Protein AF-A0A814UE74-F1 (afdb_monomer_lite)

pLDDT: mean 79.16, std 19.92, range [30.03, 97.44]

InterPro domains:
  IPR007921 CHAP domain [PF05257] (8-92)
  IPR038765 Papain-like cysteine peptidase superfamily [SSF54001] (5-92)
  IPR051705 Glutathionylspermidine Synthetase/Amidase [PTHR30094] (5-92)

Organism: Adineta ricciae (NCBI:txid249248)

Secondary structure (DSSP, 8-state):
---HHHHH-STT-HHHHHHHHHHHHHSEE----SSHHHHHHH--EEEETTT--EEE-----TT-SS---TT-EEEEPP-SS--S-EEEE-----------------

Sequence (106 aa):
MYQPSQMTGTKWQCIEYARRWLFIRKGCIFKDASMAAQMWDQLSYVERVIDGKLFPLKRYSNGSPKPPKKGSLLICKQTSDFPVSHVTVIVDTVITFISHLGSNKI

Foldseek 3Di:
DDDLCVQQDPPPAQSSVLQSCCCVPPQWGFDDDPALQCCLVPTQWIARPPPRDTDGDDDADPVRPDDDDQQDKDWAHADPVRNGIHIDGRNDDDPDPPPPPDDDDD

Structure (mmCIF, N/CA/C/O backbone):
data_AF-A0A814UE74-F1
#
_entry.id   AF-A0A814UE74-F1
#
loop_
_atom_site.group_PDB
_atom_site.id
_atom_site.type_symbol
_atom_site.label_atom_id
_atom_site.label_alt_id
_atom_site.label_comp_id
_atom_site.label_asym_id
_atom_site.label_entity_id
_atom_site.label_seq_id
_atom_site.pdbx_PDB_ins_code
_atom_site.Cartn_x
_atom_site.Cartn_y
_atom_site.Cartn_z
_atom_site.occupancy
_atom_site.B_iso_or_equiv
_atom_site.auth_seq_id
_atom_site.auth_comp_id
_atom_site.auth_asym_id
_atom_site.auth_atom_id
_atom_site.pdbx_PDB_model_num
ATOM 1 N N . MET A 1 1 ? -18.767 14.188 9.827 1.00 38.59 1 MET A N 1
ATOM 2 C CA . MET A 1 1 ? -18.897 13.449 8.551 1.00 38.59 1 MET A CA 1
ATOM 3 C C . MET A 1 1 ? -17.775 13.931 7.634 1.00 38.59 1 MET A C 1
ATOM 5 O O . MET A 1 1 ? -17.800 15.089 7.248 1.00 38.59 1 MET A O 1
ATOM 9 N N . TYR A 1 2 ? -16.733 13.125 7.405 1.00 46.31 2 TYR A N 1
ATOM 10 C CA . TYR A 1 2 ? -15.563 13.519 6.600 1.00 46.31 2 TYR A CA 1
ATOM 11 C C . TYR A 1 2 ? -15.882 13.376 5.108 1.00 46.31 2 TYR A C 1
ATOM 13 O O . TYR A 1 2 ? -16.385 12.332 4.692 1.00 46.31 2 TYR A O 1
ATOM 21 N N . GLN A 1 3 ? -15.603 14.398 4.296 1.00 47.62 3 GLN A N 1
ATOM 22 C CA . GLN A 1 3 ? -15.786 14.277 2.851 1.00 47.62 3 GLN A CA 1
ATOM 23 C C . GLN A 1 3 ? -14.665 13.423 2.234 1.00 47.62 3 GLN A C 1
ATOM 25 O O . GLN A 1 3 ? -13.502 13.605 2.608 1.00 47.62 3 GLN A O 1
ATOM 30 N N . PRO A 1 4 ? -14.958 12.543 1.252 1.00 48.78 4 PRO A N 1
ATOM 31 C CA . PRO A 1 4 ? -13.955 11.671 0.636 1.00 48.78 4 PRO A CA 1
ATOM 32 C C . PRO A 1 4 ? -12.724 12.430 0.129 1.00 48.78 4 PRO A C 1
ATOM 34 O O . PRO A 1 4 ? -11.605 11.970 0.310 1.00 48.78 4 PRO A O 1
ATOM 37 N N . SER A 1 5 ? -12.911 13.634 -0.419 1.00 52.19 5 SER A N 1
ATOM 38 C CA . SER A 1 5 ? -11.816 14.473 -0.915 1.00 52.19 5 SER A CA 1
ATOM 39 C C . SER A 1 5 ? -10.874 15.009 0.158 1.00 52.19 5 SER A C 1
ATOM 41 O O . SER A 1 5 ? -9.745 15.354 -0.165 1.00 52.19 5 SER A O 1
ATOM 43 N N . GLN A 1 6 ? -11.325 15.122 1.408 1.00 49.62 6 GLN A N 1
ATOM 44 C CA . GLN A 1 6 ? -10.462 15.537 2.518 1.00 49.62 6 GLN A CA 1
ATOM 45 C C . GLN A 1 6 ? -9.640 14.359 3.055 1.00 49.62 6 GLN A C 1
ATOM 47 O O . GLN A 1 6 ? -8.553 14.565 3.575 1.00 49.62 6 GLN A O 1
ATOM 52 N N . MET A 1 7 ? -10.137 13.126 2.900 1.00 57.50 7 MET A N 1
ATOM 53 C CA . MET A 1 7 ? -9.447 11.912 3.346 1.00 57.50 7 MET A CA 1
ATOM 54 C C . MET A 1 7 ? -8.469 11.369 2.307 1.00 57.50 7 MET A C 1
ATOM 56 O O . MET A 1 7 ? -7.470 10.754 2.670 1.00 57.50 7 MET A O 1
ATOM 60 N N . THR A 1 8 ? -8.756 11.536 1.013 1.00 64.12 8 THR A N 1
ATOM 61 C CA . THR A 1 8 ? -7.971 10.879 -0.035 1.00 64.12 8 THR A CA 1
ATOM 62 C C . THR A 1 8 ? -6.683 11.619 -0.363 1.00 64.12 8 THR A C 1
ATOM 64 O O . THR A 1 8 ? -5.697 10.957 -0.659 1.00 64.12 8 THR A O 1
ATOM 67 N N . GLY A 1 9 ? -6.617 12.938 -0.184 1.00 64.75 9 GLY A N 1
ATOM 68 C CA . GLY A 1 9 ? -5.422 13.759 -0.410 1.00 64.75 9 GLY A CA 1
ATOM 69 C C . GLY A 1 9 ? -5.650 14.833 -1.476 1.00 64.75 9 GLY A C 1
ATOM 70 O O . GLY A 1 9 ? -6.782 15.093 -1.882 1.00 64.75 9 GLY A O 1
ATOM 71 N N . THR A 1 10 ? -4.575 15.471 -1.943 1.00 71.56 10 THR A N 1
ATOM 72 C CA . THR A 1 10 ? -4.665 16.530 -2.960 1.00 71.56 10 THR A CA 1
ATOM 73 C C . THR A 1 10 ? -5.204 15.976 -4.280 1.00 71.56 10 THR A C 1
ATOM 75 O O . THR A 1 10 ? -4.547 15.168 -4.943 1.00 71.56 10 THR A O 1
ATOM 78 N N . LYS A 1 11 ? -6.386 16.442 -4.700 1.00 65.62 11 LYS A N 1
ATOM 79 C CA . LYS A 1 11 ? -6.919 16.170 -6.046 1.00 65.62 11 LYS A CA 1
ATOM 80 C C . LYS A 1 11 ? -5.907 16.671 -7.090 1.00 65.62 11 LYS A C 1
ATOM 82 O O . LYS A 1 11 ? -5.496 17.821 -7.011 1.00 65.62 11 LYS A O 1
ATOM 87 N N . TRP A 1 12 ? -5.437 15.909 -8.076 1.00 73.00 12 TRP A N 1
ATOM 88 C CA . TRP A 1 12 ? -5.720 14.534 -8.518 1.00 73.00 12 TRP A CA 1
ATOM 89 C C . TRP A 1 12 ? -4.426 13.701 -8.531 1.00 73.00 12 TRP A C 1
ATOM 91 O O . TRP A 1 12 ? -4.061 13.087 -9.531 1.00 73.00 12 TRP A O 1
ATOM 101 N N . GLN A 1 13 ? -3.675 13.759 -7.431 1.00 85.06 13 GLN A N 1
ATOM 102 C CA . GLN A 1 13 ? -2.347 13.157 -7.334 1.00 85.06 13 GLN A CA 1
ATOM 103 C C . GLN A 1 13 ? -2.400 11.628 -7.230 1.00 85.06 13 GLN A C 1
ATOM 105 O O . GLN A 1 13 ? -3.387 11.034 -6.800 1.00 85.06 13 GLN A O 1
ATOM 110 N N . CYS A 1 14 ? -1.291 10.975 -7.575 1.00 87.75 14 CYS A N 1
ATOM 111 C CA . CYS A 1 14 ? -1.183 9.513 -7.553 1.00 87.75 14 CYS A CA 1
ATOM 112 C C . CYS A 1 14 ? -1.505 8.889 -6.181 1.00 87.75 14 CYS A C 1
ATOM 114 O O . CYS A 1 14 ? -2.183 7.863 -6.102 1.00 87.75 14 CYS A O 1
ATOM 116 N N . ILE A 1 15 ? -1.104 9.558 -5.096 1.00 89.19 15 ILE A N 1
ATOM 117 C CA . ILE A 1 15 ? -1.404 9.153 -3.717 1.00 89.19 15 ILE A CA 1
ATOM 118 C C . ILE A 1 15 ? -2.913 9.237 -3.434 1.00 89.19 15 ILE A C 1
ATOM 120 O O . ILE A 1 15 ? -3.469 8.321 -2.826 1.00 89.19 15 ILE A O 1
ATOM 124 N N . GLU A 1 16 ? -3.587 10.282 -3.938 1.00 90.12 16 GLU A N 1
ATOM 125 C CA . GLU A 1 16 ? -5.042 10.453 -3.815 1.00 90.12 16 GLU A CA 1
ATOM 126 C C . GLU A 1 16 ? -5.788 9.295 -4.456 1.00 90.12 16 GLU A C 1
ATOM 128 O O . GLU A 1 16 ? -6.629 8.660 -3.813 1.00 90.12 16 GLU A O 1
ATOM 133 N N . TYR A 1 17 ? -5.426 8.973 -5.696 1.00 90.25 17 TYR A N 1
ATOM 134 C CA . TYR A 1 17 ? -6.051 7.883 -6.426 1.00 90.25 17 TYR A CA 1
ATOM 135 C C . TYR A 1 17 ? -5.861 6.541 -5.709 1.00 90.25 17 TYR A C 1
ATOM 137 O O . TYR A 1 17 ? -6.830 5.802 -5.521 1.00 90.25 17 TYR A O 1
ATOM 145 N N . ALA A 1 18 ? -4.639 6.230 -5.262 1.00 92.12 18 ALA A N 1
ATOM 146 C CA . ALA A 1 18 ? -4.347 4.984 -4.557 1.00 92.12 18 ALA A CA 1
ATOM 147 C C . ALA A 1 18 ? -5.151 4.856 -3.251 1.00 92.12 18 ALA A C 1
ATOM 149 O O . ALA A 1 18 ? -5.730 3.799 -2.976 1.00 92.12 18 ALA A O 1
ATOM 150 N N . ARG A 1 19 ? -5.241 5.939 -2.467 1.00 93.38 19 ARG A N 1
ATOM 151 C CA . ARG A 1 19 ? -6.004 5.956 -1.213 1.00 93.38 19 ARG A CA 1
ATOM 152 C C . ARG A 1 19 ? -7.502 5.805 -1.465 1.00 93.38 19 ARG A C 1
ATOM 154 O O . ARG A 1 19 ? -8.157 4.994 -0.812 1.00 93.38 19 ARG A O 1
ATOM 161 N N . ARG A 1 20 ? -8.040 6.519 -2.457 1.00 92.94 20 ARG A N 1
ATOM 162 C CA . ARG A 1 20 ? -9.450 6.416 -2.857 1.00 92.94 20 ARG A CA 1
ATOM 163 C C . ARG A 1 20 ? -9.804 5.029 -3.374 1.00 92.94 20 ARG A C 1
ATOM 165 O O . ARG A 1 20 ? -10.864 4.504 -3.041 1.00 92.94 20 ARG A O 1
ATOM 172 N N . TRP A 1 21 ? -8.924 4.417 -4.161 1.00 93.88 21 TRP A N 1
ATOM 173 C CA . TRP A 1 21 ? -9.132 3.063 -4.655 1.00 93.88 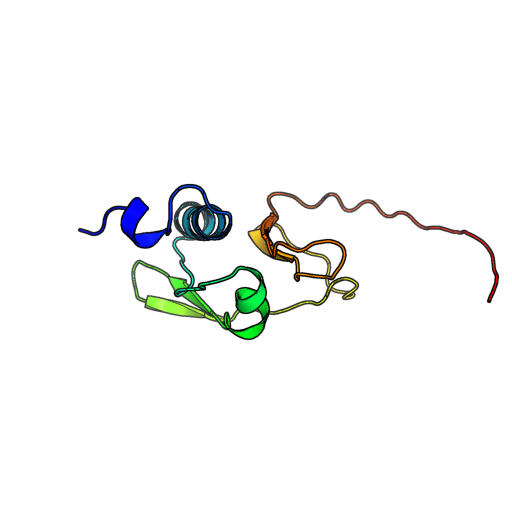21 TRP A CA 1
ATOM 174 C C . TRP A 1 21 ? -9.226 2.057 -3.502 1.00 93.88 21 TRP A C 1
ATOM 176 O O . TRP A 1 21 ? -10.150 1.244 -3.486 1.00 93.88 21 TRP A O 1
ATOM 186 N N . LEU A 1 22 ? -8.327 2.133 -2.511 1.00 93.62 22 LEU A N 1
ATOM 187 C CA . LEU A 1 22 ? -8.379 1.263 -1.329 1.00 93.62 22 LEU A CA 1
ATOM 188 C C . LEU A 1 22 ? -9.653 1.483 -0.514 1.00 93.62 22 LEU A C 1
ATOM 190 O O . LEU A 1 22 ? -10.274 0.506 -0.089 1.00 93.62 22 LEU A O 1
ATOM 194 N N . PHE A 1 23 ? -10.083 2.735 -0.362 1.00 94.25 23 PHE A N 1
ATOM 195 C CA . PHE A 1 23 ? -11.316 3.051 0.346 1.00 94.25 23 PHE A CA 1
ATOM 196 C C . PHE A 1 23 ? -12.520 2.402 -0.344 1.00 94.25 23 PHE A C 1
ATOM 198 O O . PHE A 1 23 ? -13.231 1.608 0.267 1.00 94.25 23 PHE A O 1
ATOM 205 N N . ILE A 1 24 ? -12.690 2.654 -1.644 1.00 94.12 24 ILE A N 1
ATOM 206 C CA . ILE A 1 24 ? -13.843 2.169 -2.413 1.00 94.12 24 ILE A CA 1
ATOM 207 C C . ILE A 1 24 ? -13.830 0.640 -2.550 1.00 94.12 24 ILE A C 1
ATOM 209 O O . ILE A 1 24 ? -14.876 0.003 -2.479 1.00 94.12 24 ILE A O 1
ATOM 213 N N . ARG A 1 25 ? -12.663 0.023 -2.781 1.00 94.81 25 ARG A N 1
ATOM 214 C CA . ARG A 1 25 ? -12.577 -1.406 -3.141 1.00 94.81 25 ARG A CA 1
ATOM 215 C C . ARG A 1 25 ? -12.315 -2.333 -1.965 1.00 94.81 25 ARG A C 1
ATOM 217 O O . ARG A 1 25 ? -12.536 -3.536 -2.104 1.00 94.81 25 ARG A O 1
ATOM 224 N N . LYS A 1 26 ? -11.783 -1.816 -0.858 1.00 94.06 26 LYS A N 1
ATOM 225 C CA . LYS A 1 26 ? -11.356 -2.614 0.300 1.00 94.06 26 LYS A CA 1
ATOM 226 C C . LYS A 1 26 ? -11.860 -2.067 1.636 1.00 94.06 26 LYS A C 1
ATOM 228 O O . LYS A 1 26 ? -11.691 -2.752 2.637 1.00 94.06 26 LYS A O 1
ATOM 233 N N . GLY A 1 27 ? -12.472 -0.881 1.667 1.00 95.25 27 GLY A N 1
ATOM 234 C CA . GLY A 1 27 ? -12.882 -0.232 2.914 1.00 95.25 27 GLY A CA 1
ATOM 235 C C . GLY A 1 27 ? -11.700 0.190 3.790 1.00 95.25 27 GLY A C 1
ATOM 236 O O . GLY A 1 27 ? -11.877 0.373 4.993 1.00 95.25 27 GLY A O 1
ATOM 237 N N . CYS A 1 28 ? -10.500 0.311 3.209 1.00 95.62 28 CYS A N 1
ATOM 238 C CA . CYS A 1 28 ? -9.269 0.619 3.935 1.00 95.62 28 CYS A CA 1
ATOM 239 C C . CYS A 1 28 ? -8.601 1.893 3.418 1.00 95.62 28 CYS A C 1
ATOM 241 O O . CYS A 1 28 ? -8.757 2.259 2.257 1.00 95.62 28 CYS A O 1
ATOM 243 N N . ILE A 1 29 ? -7.791 2.523 4.262 1.00 94.50 29 ILE A N 1
ATOM 244 C CA . ILE A 1 29 ? -6.932 3.662 3.926 1.00 94.50 29 ILE A CA 1
ATOM 245 C C . ILE A 1 29 ? -5.517 3.430 4.466 1.00 94.50 29 ILE A C 1
ATOM 247 O O . ILE A 1 29 ? -5.314 2.646 5.388 1.00 94.50 29 ILE A O 1
ATOM 251 N N . PHE A 1 30 ? -4.523 4.104 3.897 1.00 92.88 30 PHE A N 1
ATOM 252 C CA . PHE A 1 30 ? -3.199 4.240 4.510 1.00 92.88 30 PHE A CA 1
ATOM 253 C C . PHE A 1 30 ? -3.019 5.673 5.024 1.00 92.88 30 PHE A C 1
ATOM 255 O O . PHE A 1 30 ? -3.583 6.609 4.446 1.00 92.88 30 PHE A O 1
ATOM 262 N N . LYS A 1 31 ? -2.234 5.825 6.100 1.00 85.00 31 LYS A N 1
ATOM 263 C CA . LYS A 1 31 ? -1.905 7.122 6.716 1.00 85.00 31 LYS A CA 1
ATOM 264 C C . LYS A 1 31 ? -1.125 8.036 5.771 1.00 85.00 31 LYS A C 1
ATOM 266 O O . LYS A 1 31 ? -0.741 7.632 4.677 1.00 85.00 31 LYS A O 1
ATOM 271 N N . ASP A 1 32 ? -0.940 9.290 6.165 1.00 73.94 32 ASP A N 1
ATOM 272 C CA . ASP A 1 32 ? -0.335 10.285 5.290 1.00 73.94 32 ASP A CA 1
ATOM 273 C C . ASP A 1 32 ? 1.063 9.922 4.809 1.00 73.94 32 ASP A C 1
ATOM 275 O O . ASP A 1 32 ? 1.944 9.552 5.578 1.00 73.94 32 ASP A O 1
ATOM 279 N N . ALA A 1 33 ? 1.216 10.025 3.491 1.00 77.19 33 ALA A N 1
ATOM 280 C CA . ALA A 1 33 ? 2.471 9.914 2.784 1.00 77.19 33 ALA A CA 1
ATOM 281 C C . ALA A 1 33 ? 2.624 11.198 1.971 1.00 77.19 33 ALA A C 1
ATOM 283 O O . ALA A 1 33 ? 1.793 11.489 1.108 1.00 77.19 33 ALA A O 1
ATOM 284 N N . SER A 1 34 ? 3.668 11.971 2.265 1.00 73.31 34 SER A N 1
ATOM 285 C CA . SER A 1 34 ? 3.937 13.240 1.580 1.00 73.31 34 SER A CA 1
ATOM 286 C C . SER A 1 34 ? 4.472 13.020 0.164 1.00 73.31 34 SER A C 1
ATOM 288 O O . SER A 1 34 ? 4.217 13.820 -0.731 1.00 73.31 34 SER A O 1
ATOM 290 N N . MET A 1 35 ? 5.193 11.915 -0.058 1.00 76.62 35 MET A N 1
ATOM 291 C CA . MET A 1 35 ? 5.740 11.524 -1.358 1.00 76.62 35 MET A CA 1
ATOM 292 C C . MET A 1 35 ? 5.531 10.034 -1.613 1.00 76.62 35 MET A C 1
ATOM 294 O O . MET A 1 35 ? 5.671 9.213 -0.706 1.00 76.62 35 MET A O 1
ATOM 298 N N . ALA A 1 36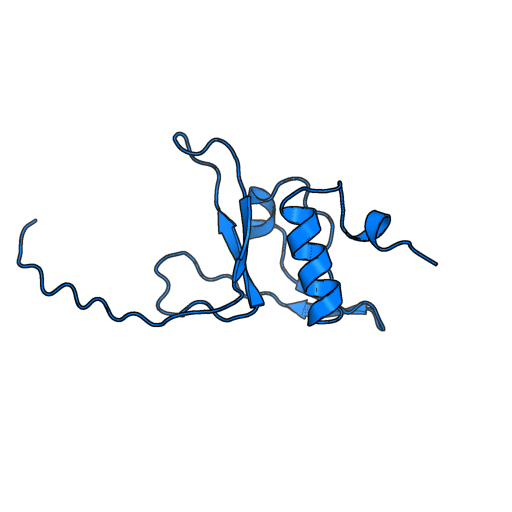 ? 5.273 9.662 -2.870 1.00 80.50 36 ALA A N 1
ATOM 299 C CA . ALA A 1 36 ? 5.059 8.263 -3.234 1.00 80.50 36 ALA A CA 1
ATOM 300 C C . ALA A 1 36 ? 6.296 7.395 -2.944 1.00 80.5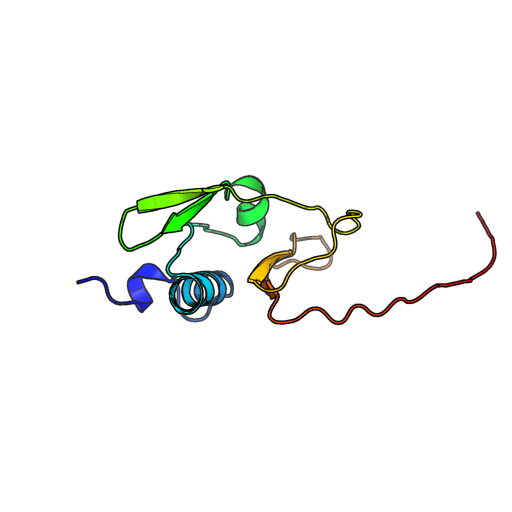0 36 ALA A C 1
ATOM 302 O O . ALA A 1 36 ? 6.150 6.263 -2.494 1.00 80.50 36 ALA A O 1
ATOM 303 N N . ALA A 1 37 ? 7.510 7.936 -3.102 1.00 80.69 37 ALA A N 1
ATOM 304 C CA . ALA A 1 37 ? 8.751 7.225 -2.777 1.00 80.69 37 ALA A CA 1
ATOM 305 C C . ALA A 1 37 ? 8.806 6.785 -1.303 1.00 80.69 37 ALA A C 1
ATOM 307 O O . ALA A 1 37 ? 9.236 5.676 -1.002 1.00 80.69 37 ALA A O 1
ATOM 308 N N . GLN A 1 38 ? 8.323 7.637 -0.393 1.00 85.12 38 GLN A N 1
ATOM 309 C CA . GLN A 1 38 ? 8.336 7.374 1.046 1.00 85.12 38 GLN A CA 1
ATOM 310 C C . GLN A 1 38 ? 7.345 6.284 1.457 1.00 85.12 38 GLN A C 1
ATOM 312 O O . GLN A 1 38 ? 7.530 5.650 2.494 1.00 85.12 38 GLN A O 1
ATOM 317 N N . MET A 1 39 ? 6.317 6.024 0.639 1.00 89.75 39 MET A N 1
ATOM 318 C CA . MET A 1 39 ? 5.330 4.982 0.923 1.00 89.75 39 MET A CA 1
ATOM 319 C C . MET A 1 39 ? 5.984 3.609 1.082 1.00 89.75 39 MET A C 1
ATOM 321 O O . MET A 1 39 ? 5.497 2.804 1.872 1.00 89.75 39 MET A O 1
ATOM 325 N N . TRP A 1 40 ? 7.080 3.345 0.359 1.00 89.56 40 TRP A N 1
ATOM 326 C CA . TRP A 1 40 ? 7.769 2.060 0.425 1.00 89.56 40 TRP A CA 1
ATOM 327 C C . TRP A 1 40 ? 8.293 1.788 1.833 1.00 89.56 40 TRP A C 1
ATOM 329 O O . TRP A 1 40 ? 8.022 0.727 2.385 1.00 89.56 40 TRP A O 1
ATOM 339 N N . ASP A 1 41 ? 8.964 2.757 2.450 1.00 88.44 41 ASP A N 1
ATOM 340 C CA . ASP A 1 41 ? 9.562 2.581 3.774 1.00 88.44 41 ASP A CA 1
ATOM 341 C C . ASP A 1 41 ? 8.544 2.817 4.900 1.00 88.44 41 ASP A C 1
ATOM 343 O O . ASP A 1 41 ? 8.496 2.062 5.871 1.00 88.44 41 ASP A O 1
ATOM 347 N N . GLN A 1 42 ? 7.657 3.804 4.751 1.00 89.44 42 GLN A N 1
ATOM 348 C CA . GLN A 1 42 ? 6.776 4.258 5.832 1.00 89.44 42 GLN A CA 1
ATOM 349 C C . GLN A 1 42 ? 5.498 3.420 5.995 1.00 89.44 42 GLN A C 1
ATOM 351 O O . GLN A 1 42 ? 4.994 3.278 7.113 1.00 89.44 42 GLN A O 1
ATOM 356 N N . LEU A 1 43 ? 4.949 2.843 4.918 1.00 90.56 43 LEU A N 1
ATOM 357 C CA . LEU A 1 43 ? 3.671 2.130 5.003 1.00 90.56 43 LEU A CA 1
ATOM 358 C C . LEU A 1 43 ? 3.836 0.690 5.475 1.00 90.56 43 LEU A C 1
ATOM 360 O O . LEU A 1 43 ? 4.145 -0.215 4.703 1.00 90.56 43 LEU A O 1
ATOM 364 N N . SER A 1 44 ? 3.539 0.467 6.751 1.00 93.06 44 SER A N 1
ATOM 365 C CA . SER A 1 44 ? 3.572 -0.868 7.362 1.00 93.06 44 SER A CA 1
ATOM 366 C C . SER A 1 44 ? 2.193 -1.519 7.486 1.00 93.06 44 SER A C 1
ATOM 368 O O . SER A 1 44 ? 2.105 -2.733 7.660 1.00 93.06 44 SER A O 1
ATOM 370 N N . TYR A 1 45 ? 1.112 -0.746 7.371 1.00 95.00 45 TYR A N 1
ATOM 371 C CA . TYR A 1 45 ? -0.260 -1.238 7.460 1.00 95.00 45 TYR A CA 1
ATOM 372 C C . TYR A 1 45 ? -1.237 -0.357 6.674 1.00 95.00 45 TYR A C 1
ATOM 374 O O . TYR A 1 45 ? -0.958 0.807 6.387 1.00 95.00 45 TYR A O 1
ATOM 382 N N . VAL A 1 46 ? -2.403 -0.922 6.368 1.00 95.56 46 VAL A N 1
ATOM 383 C CA . VAL A 1 46 ? -3.619 -0.168 6.039 1.00 95.56 46 VAL A CA 1
ATOM 384 C C . VAL A 1 46 ? -4.626 -0.323 7.170 1.00 95.56 46 VAL A C 1
ATOM 386 O O . VAL A 1 46 ? -4.652 -1.345 7.850 1.00 95.56 46 VAL A O 1
ATOM 389 N N . GLU A 1 47 ? -5.457 0.682 7.366 1.00 96.19 47 GLU A N 1
ATOM 390 C CA . GLU A 1 47 ? -6.473 0.741 8.408 1.00 96.19 47 GLU A CA 1
ATOM 391 C C . GLU A 1 47 ? -7.857 0.638 7.774 1.00 96.19 47 GLU A C 1
ATOM 393 O O . GLU A 1 47 ? -8.158 1.343 6.808 1.00 96.19 47 GLU A O 1
ATOM 398 N N . ARG A 1 48 ? -8.705 -0.252 8.289 1.00 96.31 48 ARG A N 1
ATOM 399 C CA . ARG A 1 48 ? -10.101 -0.355 7.864 1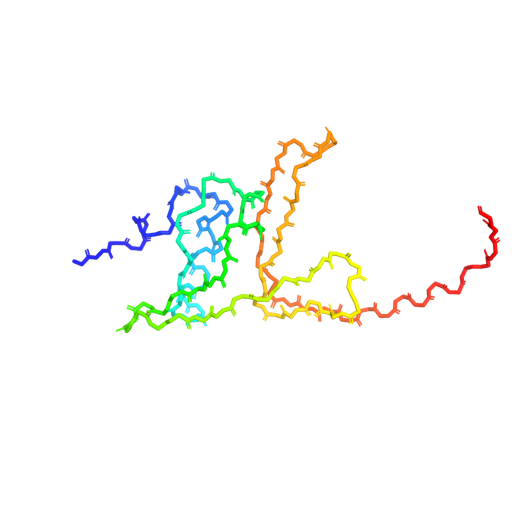.00 96.31 48 ARG A CA 1
ATOM 400 C C . ARG A 1 48 ? -10.928 0.748 8.510 1.00 96.31 48 ARG A C 1
ATOM 402 O O . ARG A 1 48 ? -10.936 0.895 9.724 1.00 96.31 48 ARG A O 1
ATOM 409 N N . VAL A 1 49 ? -11.681 1.478 7.693 1.00 95.00 49 VAL A N 1
ATOM 410 C CA . VAL A 1 49 ? -12.352 2.721 8.111 1.00 95.00 49 VAL A CA 1
ATOM 411 C C . VAL A 1 49 ? -13.475 2.490 9.124 1.00 95.00 49 VAL A C 1
ATOM 413 O O . VAL A 1 49 ? -13.728 3.350 9.958 1.00 95.00 49 VAL A O 1
ATOM 416 N N . ILE A 1 50 ? -14.155 1.343 9.064 1.00 94.62 50 ILE A N 1
ATOM 417 C CA . ILE A 1 50 ? -15.341 1.094 9.900 1.00 94.62 50 ILE A CA 1
ATOM 418 C C . ILE A 1 50 ? -15.019 0.806 11.371 1.00 94.62 50 ILE A C 1
ATOM 420 O O . ILE A 1 50 ? -15.884 0.994 12.218 1.00 94.62 50 ILE A O 1
ATOM 424 N N . ASP A 1 51 ? -13.817 0.315 11.674 1.00 96.19 51 ASP A N 1
ATOM 425 C CA . ASP A 1 51 ? -13.470 -0.176 13.013 1.00 96.19 51 ASP A CA 1
ATOM 426 C C . ASP A 1 51 ? -12.001 0.039 13.402 1.00 96.19 51 ASP A C 1
ATOM 428 O O . ASP A 1 51 ? -11.559 -0.458 14.435 1.00 96.19 51 ASP A O 1
ATOM 432 N N . GLY A 1 52 ? -11.219 0.731 12.571 1.00 95.12 52 GLY A N 1
ATOM 433 C CA . GLY A 1 52 ? -9.806 1.002 12.827 1.00 95.12 52 GLY A CA 1
ATOM 434 C C . GLY A 1 52 ? -8.904 -0.235 12.761 1.00 95.12 52 GLY A C 1
ATOM 435 O O . GLY A 1 52 ? -7.737 -0.169 13.149 1.00 95.12 52 GLY A O 1
ATOM 436 N N . LYS A 1 53 ? -9.399 -1.391 12.289 1.00 97.44 53 LYS A N 1
ATOM 437 C CA . LYS A 1 53 ? -8.589 -2.615 12.258 1.00 97.44 53 LYS A CA 1
ATOM 438 C C . LYS A 1 53 ? -7.397 -2.453 11.315 1.00 97.44 53 LYS A C 1
ATOM 440 O O . LYS A 1 53 ? -7.565 -2.139 10.135 1.00 97.44 53 LYS A O 1
ATOM 445 N N . LEU A 1 54 ? -6.199 -2.740 11.824 1.00 97.19 54 LEU A N 1
ATOM 446 C CA . LEU A 1 54 ? -4.951 -2.651 11.067 1.00 97.19 54 LEU A CA 1
ATOM 447 C C . LEU A 1 54 ? -4.647 -3.959 10.328 1.00 97.19 54 LEU A C 1
ATOM 449 O O . LEU A 1 54 ? -4.670 -5.047 10.905 1.00 97.19 54 LEU A O 1
ATOM 453 N N . PHE A 1 55 ? -4.316 -3.841 9.046 1.00 96.38 55 PHE A N 1
ATOM 454 C CA . PHE A 1 55 ? -3.891 -4.936 8.182 1.00 96.38 55 PHE A CA 1
ATOM 455 C C . PHE A 1 55 ? -2.438 -4.703 7.759 1.00 96.38 55 PHE A C 1
ATOM 457 O O . PHE A 1 55 ? -2.174 -3.732 7.044 1.00 96.38 55 PHE A O 1
ATOM 464 N N . PRO A 1 56 ? -1.489 -5.562 8.171 1.00 96.19 56 PRO A N 1
ATOM 465 C CA . PRO A 1 56 ? -0.081 -5.370 7.853 1.00 96.19 56 PRO A CA 1
ATOM 466 C C . PRO A 1 56 ? 0.174 -5.523 6.351 1.00 96.19 56 PRO A C 1
ATOM 468 O O . PRO A 1 56 ? -0.344 -6.433 5.696 1.00 96.19 56 PRO A O 1
ATOM 471 N N . LEU A 1 57 ? 1.012 -4.643 5.812 1.00 93.88 57 LEU A N 1
ATOM 472 C CA . LEU A 1 57 ? 1.456 -4.685 4.425 1.00 93.88 57 LEU A CA 1
ATOM 473 C C . LEU A 1 57 ? 2.719 -5.537 4.295 1.00 93.88 57 LEU A C 1
ATOM 475 O O . LEU A 1 57 ? 3.625 -5.487 5.125 1.00 93.88 57 LEU A O 1
ATOM 479 N N . LYS A 1 58 ? 2.789 -6.314 3.212 1.00 94.12 58 LYS A N 1
ATOM 480 C CA . LYS A 1 58 ? 3.997 -7.042 2.813 1.00 94.12 58 LYS A CA 1
ATOM 481 C C . LYS A 1 58 ? 4.639 -6.325 1.636 1.00 94.12 58 LYS A C 1
ATOM 483 O O . LYS A 1 58 ? 3.942 -5.952 0.695 1.00 94.12 58 LYS A O 1
ATOM 488 N N . ARG A 1 59 ? 5.959 -6.174 1.694 1.00 93.31 59 ARG A N 1
ATOM 489 C CA . ARG A 1 59 ? 6.765 -5.520 0.661 1.00 93.31 59 ARG A CA 1
ATOM 490 C C . ARG A 1 59 ? 7.497 -6.587 -0.143 1.00 93.31 59 ARG A C 1
ATOM 492 O O . ARG A 1 59 ? 8.080 -7.500 0.436 1.00 93.31 59 ARG A O 1
ATOM 499 N N . TYR A 1 60 ? 7.440 -6.474 -1.463 1.00 94.00 60 TYR A N 1
ATOM 500 C CA . TYR A 1 60 ? 8.115 -7.375 -2.394 1.00 94.00 60 TYR A CA 1
ATOM 501 C C . TYR A 1 60 ? 8.838 -6.529 -3.428 1.00 94.00 60 TYR A C 1
ATOM 503 O O . TYR A 1 60 ? 8.188 -5.825 -4.200 1.00 94.00 60 TYR A O 1
ATOM 511 N N . SER A 1 61 ? 10.170 -6.536 -3.385 1.00 92.00 61 SER A N 1
ATOM 512 C CA . SER A 1 61 ? 11.005 -5.783 -4.323 1.00 92.00 61 SER A CA 1
ATOM 513 C C . SER A 1 61 ? 10.710 -6.206 -5.762 1.00 92.00 61 SER A C 1
ATOM 515 O O . SER A 1 61 ? 10.330 -7.356 -6.005 1.00 92.00 61 SER A O 1
ATOM 517 N N . ASN A 1 62 ? 10.919 -5.305 -6.723 1.00 89.00 62 ASN A N 1
ATOM 518 C CA . ASN A 1 62 ? 10.866 -5.687 -8.131 1.00 89.00 62 ASN A CA 1
ATOM 519 C C . ASN A 1 62 ? 11.856 -6.840 -8.398 1.00 89.00 62 ASN A C 1
ATOM 521 O O . ASN A 1 62 ? 12.968 -6.822 -7.873 1.00 89.00 62 ASN A O 1
ATOM 525 N N . GLY A 1 63 ? 11.435 -7.857 -9.154 1.00 88.75 63 GLY A N 1
ATOM 526 C CA . GLY A 1 63 ? 12.201 -9.097 -9.350 1.00 88.75 63 GLY A CA 1
ATOM 527 C C . GLY A 1 63 ? 12.065 -10.144 -8.232 1.00 88.75 63 GLY A C 1
ATOM 528 O O . GLY A 1 63 ? 12.699 -11.193 -8.301 1.00 88.75 63 GLY A O 1
ATOM 529 N N . SER A 1 64 ? 11.238 -9.908 -7.205 1.00 91.38 64 SER A N 1
ATOM 530 C CA . SER A 1 64 ? 10.906 -10.940 -6.212 1.00 91.38 64 SER A CA 1
ATOM 531 C C . SER A 1 64 ? 10.262 -12.169 -6.880 1.00 91.38 64 SER A C 1
ATOM 533 O O . SER A 1 64 ? 9.436 -11.999 -7.777 1.00 91.38 64 SER A O 1
ATOM 535 N N . PRO A 1 65 ? 10.514 -13.406 -6.394 1.00 89.81 65 PRO A N 1
ATOM 536 C CA . PRO A 1 65 ? 9.808 -14.603 -6.873 1.00 89.81 65 PRO A CA 1
ATOM 537 C C . PRO A 1 65 ? 8.304 -14.575 -6.556 1.00 89.81 65 PRO A C 1
ATOM 539 O O . PRO A 1 65 ? 7.546 -15.433 -7.003 1.00 89.81 65 PRO A O 1
ATOM 542 N N . LYS A 1 66 ? 7.855 -13.609 -5.745 1.00 88.81 66 LYS A N 1
ATOM 543 C CA . LYS A 1 66 ? 6.448 -13.361 -5.460 1.00 88.81 66 LYS A CA 1
ATOM 544 C C . LYS A 1 66 ? 5.844 -12.536 -6.606 1.00 88.81 66 LYS A C 1
ATOM 546 O O . LYS A 1 66 ? 6.132 -11.341 -6.677 1.00 88.81 66 LYS A O 1
ATOM 551 N N . PRO A 1 67 ? 4.964 -13.103 -7.450 1.00 88.25 67 PRO A N 1
ATOM 552 C CA . PRO A 1 67 ? 4.303 -12.306 -8.470 1.00 88.25 67 PRO A CA 1
ATOM 553 C C . PRO A 1 67 ? 3.420 -11.228 -7.817 1.00 88.25 67 PRO A C 1
ATOM 555 O O . PRO A 1 67 ? 2.854 -11.463 -6.734 1.00 88.25 67 PRO A O 1
ATOM 558 N N . PRO A 1 68 ? 3.277 -10.054 -8.460 1.00 89.81 68 PRO A N 1
ATOM 559 C CA . PRO A 1 68 ? 2.339 -9.038 -8.011 1.00 89.81 68 PRO A CA 1
ATOM 560 C C . PRO A 1 68 ? 0.915 -9.597 -7.990 1.00 89.81 68 PRO A C 1
ATOM 562 O O . PRO A 1 68 ? 0.581 -10.535 -8.712 1.00 89.81 68 PRO A O 1
ATOM 565 N N . LYS A 1 69 ? 0.058 -9.017 -7.149 1.00 91.12 69 LYS A N 1
ATOM 566 C CA . LYS A 1 69 ? -1.348 -9.409 -7.055 1.00 91.12 69 LYS A CA 1
ATOM 567 C C . LYS A 1 69 ? -2.246 -8.241 -7.416 1.00 91.12 69 LYS A C 1
ATOM 569 O O . LYS A 1 69 ? -1.943 -7.088 -7.117 1.00 91.12 69 LYS A O 1
ATOM 574 N N . LYS A 1 70 ? -3.413 -8.555 -7.974 1.00 91.25 70 LYS A N 1
ATOM 575 C CA . LYS A 1 70 ? -4.500 -7.588 -8.114 1.00 91.25 70 LYS A CA 1
ATOM 576 C C . LYS A 1 70 ? -4.814 -6.930 -6.765 1.00 91.25 70 LYS A C 1
ATOM 578 O O . LYS A 1 70 ? -5.056 -7.603 -5.763 1.00 91.25 70 LYS A O 1
ATOM 583 N N . GLY A 1 71 ? -4.834 -5.605 -6.763 1.00 89.62 71 GLY A N 1
ATOM 584 C CA . GLY A 1 71 ? -5.030 -4.747 -5.601 1.00 89.62 71 GLY A CA 1
ATOM 585 C C . GLY A 1 71 ? -3.766 -4.427 -4.808 1.00 89.62 71 GLY A C 1
ATOM 586 O O . GLY A 1 71 ? -3.870 -3.742 -3.794 1.00 89.62 71 GLY A O 1
ATOM 587 N N . SER A 1 72 ? -2.591 -4.895 -5.238 1.00 92.44 72 SER A N 1
ATOM 588 C CA . SER A 1 72 ? -1.315 -4.435 -4.691 1.00 92.44 72 SER A CA 1
ATOM 589 C C . SER A 1 72 ? -1.026 -2.992 -5.112 1.00 92.44 72 SER A C 1
ATOM 591 O O . SER A 1 72 ? -1.394 -2.565 -6.208 1.00 92.44 72 SER A O 1
ATOM 593 N N . LEU A 1 73 ? -0.335 -2.260 -4.237 1.00 92.56 73 LEU A N 1
ATOM 594 C CA . LEU A 1 73 ? 0.257 -0.968 -4.566 1.00 92.56 73 LEU A CA 1
ATOM 595 C C . LEU A 1 73 ? 1.622 -1.198 -5.217 1.00 92.56 73 LEU A C 1
ATOM 597 O O . LEU A 1 73 ? 2.442 -1.940 -4.675 1.00 92.56 73 LEU A O 1
ATOM 601 N N . LEU A 1 74 ? 1.860 -0.557 -6.356 1.00 92.06 74 LEU A N 1
ATOM 602 C CA . LEU A 1 74 ? 3.159 -0.506 -7.016 1.00 92.06 74 LEU A CA 1
ATOM 603 C C . LEU A 1 74 ? 3.760 0.879 -6.782 1.00 92.06 74 LEU A C 1
ATOM 605 O O . LEU A 1 74 ? 3.132 1.887 -7.104 1.00 92.06 74 LEU A O 1
ATOM 609 N N . ILE A 1 75 ? 4.962 0.916 -6.211 1.00 91.25 75 ILE A N 1
ATOM 610 C CA . ILE A 1 75 ? 5.658 2.151 -5.847 1.00 91.25 75 ILE A CA 1
ATOM 611 C C . ILE A 1 75 ? 6.892 2.286 -6.735 1.00 91.25 75 ILE A C 1
ATOM 613 O O . ILE A 1 75 ? 7.787 1.443 -6.699 1.00 91.25 75 ILE A O 1
ATOM 617 N N . CYS A 1 76 ? 6.937 3.356 -7.522 1.00 86.38 76 CYS A N 1
ATOM 618 C CA . CYS A 1 76 ? 8.076 3.711 -8.355 1.00 86.38 76 CYS A CA 1
ATOM 619 C C . CYS A 1 76 ? 8.994 4.646 -7.568 1.00 86.38 76 CYS A C 1
ATOM 621 O O . CYS A 1 76 ? 8.593 5.751 -7.182 1.00 86.38 76 CYS A O 1
ATOM 623 N N . LYS A 1 77 ? 10.228 4.195 -7.333 1.00 83.38 77 LYS A N 1
ATOM 624 C CA . LYS A 1 77 ? 11.267 5.011 -6.706 1.00 83.38 77 LYS A CA 1
ATOM 625 C C . LYS A 1 77 ? 11.715 6.102 -7.678 1.00 83.38 77 LYS A C 1
ATOM 627 O O . LYS A 1 77 ? 11.826 5.859 -8.874 1.00 83.38 77 LYS A O 1
ATOM 632 N N . GLN A 1 78 ? 12.003 7.279 -7.138 1.00 81.31 78 GLN A N 1
ATOM 633 C CA . GLN A 1 78 ? 12.681 8.336 -7.877 1.00 81.31 78 GLN A CA 1
ATOM 634 C C . GLN A 1 78 ? 14.122 7.910 -8.201 1.00 81.31 78 GLN A C 1
ATOM 636 O O . GLN A 1 78 ? 14.831 7.396 -7.331 1.00 81.31 78 GLN A O 1
ATOM 641 N N . THR A 1 79 ? 14.552 8.130 -9.439 1.00 80.25 79 THR A N 1
ATOM 642 C CA . THR A 1 79 ? 15.929 7.909 -9.909 1.00 80.25 79 THR A CA 1
ATOM 643 C C . THR A 1 79 ? 16.433 9.159 -10.634 1.00 80.25 79 THR A C 1
ATOM 645 O O . THR A 1 79 ? 15.669 10.107 -10.819 1.00 80.25 79 THR A O 1
ATOM 648 N N . SER A 1 80 ? 17.709 9.186 -11.037 1.00 79.44 80 SER A N 1
ATOM 649 C CA . SER A 1 80 ? 18.256 10.270 -11.873 1.00 79.44 80 SER A CA 1
ATOM 650 C C . SER A 1 80 ? 17.436 10.479 -13.147 1.00 79.44 80 SER A C 1
ATOM 652 O O . SER A 1 80 ? 17.186 11.613 -13.542 1.00 79.44 80 SER A O 1
ATOM 654 N N . ASP A 1 81 ? 16.976 9.377 -13.735 1.00 79.12 81 ASP A N 1
ATOM 655 C CA . ASP A 1 81 ? 16.290 9.362 -15.029 1.00 79.12 81 ASP A CA 1
ATOM 656 C C . ASP A 1 81 ? 14.773 9.566 -14.876 1.00 79.12 81 ASP A C 1
ATOM 658 O O . ASP A 1 81 ? 14.092 9.986 -15.808 1.00 79.12 81 ASP A O 1
ATOM 662 N N . PHE A 1 82 ? 14.240 9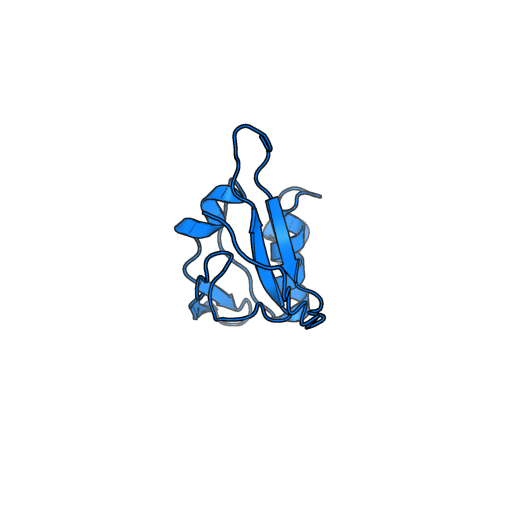.307 -13.676 1.00 76.25 82 PHE A N 1
ATOM 663 C CA . PHE A 1 82 ? 12.834 9.483 -13.325 1.00 76.25 82 PHE A CA 1
ATOM 664 C C . PHE A 1 82 ? 12.722 10.350 -12.064 1.00 76.25 82 PHE A C 1
ATOM 666 O O . PHE A 1 82 ? 12.629 9.818 -10.952 1.00 76.25 82 PHE A O 1
ATOM 673 N N . PRO A 1 83 ? 12.702 11.690 -12.208 1.00 75.00 83 PRO A N 1
ATOM 674 C CA . PRO A 1 83 ? 12.767 12.625 -11.083 1.00 75.00 83 PRO A CA 1
ATOM 675 C C . PRO A 1 83 ? 11.478 12.679 -10.250 1.00 75.00 83 PRO A C 1
ATOM 677 O O . PRO A 1 83 ? 11.426 13.380 -9.244 1.00 75.00 83 PRO A O 1
ATOM 680 N N . VAL A 1 84 ? 10.437 11.937 -10.632 1.00 78.88 84 VAL A N 1
ATOM 681 C CA . VAL A 1 84 ? 9.151 11.900 -9.933 1.00 78.88 84 VAL A CA 1
ATOM 682 C C . VAL A 1 84 ? 8.890 10.486 -9.429 1.00 78.88 84 VAL A C 1
ATOM 684 O O . VAL A 1 84 ? 8.812 9.537 -10.206 1.00 78.88 84 VAL A O 1
ATOM 687 N N . SER A 1 85 ? 8.703 10.341 -8.117 1.00 84.12 85 SER A N 1
ATOM 688 C CA . SER A 1 85 ? 8.188 9.096 -7.543 1.00 84.12 85 SER A CA 1
ATOM 689 C C . SER A 1 85 ? 6.693 8.944 -7.819 1.00 84.12 85 SER A C 1
ATOM 691 O O . SER A 1 85 ? 5.959 9.932 -7.771 1.00 84.12 85 SER A O 1
ATOM 693 N N . HIS A 1 86 ? 6.215 7.717 -8.018 1.00 89.19 86 HIS A N 1
ATOM 694 C CA . HIS A 1 86 ? 4.817 7.465 -8.370 1.00 89.19 86 HIS A CA 1
ATOM 695 C C . HIS A 1 86 ? 4.243 6.264 -7.615 1.00 89.19 86 HIS A C 1
ATOM 697 O O . HIS A 1 86 ? 4.977 5.351 -7.244 1.00 89.19 86 HIS A O 1
ATOM 703 N N . VAL A 1 87 ? 2.927 6.254 -7.396 1.00 91.00 87 VAL A N 1
ATOM 704 C CA . VAL A 1 87 ? 2.205 5.092 -6.866 1.00 91.00 87 VAL A CA 1
ATOM 705 C C . VAL A 1 87 ? 1.039 4.743 -7.778 1.00 91.00 87 VAL A C 1
ATOM 707 O O . VAL A 1 87 ? 0.279 5.615 -8.194 1.00 91.00 87 VAL A O 1
ATOM 710 N N . THR A 1 88 ? 0.885 3.456 -8.075 1.00 90.25 88 THR A N 1
ATOM 711 C CA . THR A 1 88 ? -0.236 2.923 -8.856 1.00 90.25 88 THR A CA 1
ATOM 712 C C . THR A 1 88 ? -0.870 1.733 -8.153 1.00 90.25 88 THR A C 1
ATOM 714 O O . THR A 1 88 ? -0.277 1.118 -7.264 1.00 90.25 88 THR A O 1
ATOM 717 N N . VAL A 1 89 ? -2.100 1.406 -8.547 1.00 91.88 89 VAL A N 1
ATOM 718 C CA . VAL A 1 89 ? -2.779 0.191 -8.096 1.00 91.88 89 VAL A CA 1
ATOM 719 C C . VAL A 1 89 ? -2.792 -0.823 -9.225 1.00 91.88 89 VAL A C 1
ATOM 721 O O . VAL A 1 89 ? -3.249 -0.527 -10.328 1.00 91.88 89 VAL A O 1
ATOM 724 N N . ILE A 1 90 ? -2.359 -2.044 -8.928 1.00 90.00 90 ILE A N 1
ATOM 725 C CA . ILE A 1 90 ? -2.406 -3.160 -9.868 1.00 90.00 90 ILE A CA 1
ATOM 726 C C . ILE A 1 90 ? -3.862 -3.619 -10.003 1.00 90.00 90 ILE A C 1
ATOM 728 O O . ILE A 1 90 ? -4.415 -4.237 -9.094 1.00 90.00 90 ILE A O 1
ATOM 732 N N . VAL A 1 91 ? -4.519 -3.295 -11.115 1.00 86.00 91 VAL A N 1
ATOM 733 C CA . VAL A 1 91 ? -5.935 -3.652 -11.349 1.00 86.00 91 VAL A CA 1
ATOM 734 C C . VAL A 1 91 ? -6.112 -5.0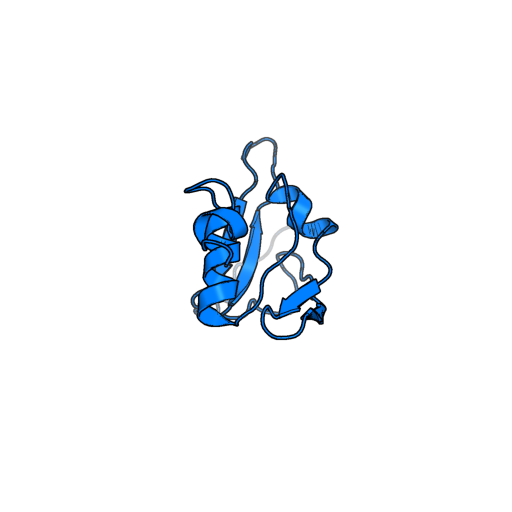22 -11.995 1.00 86.00 91 VAL A C 1
ATOM 736 O O . VAL A 1 91 ? -7.166 -5.644 -11.826 1.00 86.00 91 VAL A O 1
ATOM 739 N N . ASP A 1 92 ? -5.073 -5.503 -12.668 1.00 81.75 92 ASP A N 1
ATOM 740 C CA . ASP A 1 92 ? -4.994 -6.837 -13.236 1.00 81.75 92 ASP A CA 1
ATOM 741 C C . ASP A 1 92 ? -3.532 -7.280 -13.355 1.00 81.75 92 ASP A C 1
ATOM 743 O O . ASP A 1 92 ? -2.618 -6.453 -13.308 1.00 81.75 92 ASP A O 1
ATOM 747 N N . THR A 1 93 ? -3.316 -8.583 -13.484 1.00 72.88 93 THR A N 1
ATOM 748 C CA . THR A 1 93 ? -1.999 -9.181 -13.709 1.00 72.88 93 THR A CA 1
ATOM 749 C C . THR A 1 93 ? -2.121 -10.206 -14.821 1.00 72.88 93 THR A C 1
ATOM 751 O O . THR A 1 93 ? -2.584 -11.322 -14.585 1.00 72.88 93 THR A O 1
ATOM 754 N N . VAL A 1 94 ? -1.682 -9.846 -16.025 1.00 65.75 94 VAL A N 1
ATOM 755 C CA . VAL A 1 94 ? -1.463 -10.841 -17.075 1.00 65.75 94 VAL A CA 1
ATOM 756 C C . VAL A 1 94 ? -0.153 -11.546 -16.746 1.00 65.75 94 VAL A C 1
ATOM 758 O O . VAL A 1 94 ? 0.906 -10.918 -16.709 1.00 65.75 94 VAL A O 1
ATOM 761 N N . ILE A 1 95 ? -0.219 -12.844 -16.458 1.00 52.16 95 ILE A N 1
ATOM 762 C CA . ILE A 1 95 ? 0.982 -13.669 -16.345 1.00 52.16 95 ILE A CA 1
ATOM 763 C C . ILE A 1 95 ? 1.418 -13.988 -17.774 1.00 52.16 95 ILE A C 1
ATOM 765 O O . ILE A 1 95 ? 0.992 -14.983 -18.354 1.00 52.16 95 ILE A O 1
ATOM 769 N N . THR A 1 96 ? 2.248 -13.129 -18.357 1.00 42.91 96 THR A N 1
ATOM 770 C CA . THR A 1 96 ? 2.968 -13.482 -19.579 1.00 42.91 96 THR A CA 1
ATOM 771 C C . THR A 1 96 ? 4.283 -14.125 -19.164 1.00 42.91 96 THR A C 1
ATOM 773 O O . THR A 1 96 ? 5.200 -13.445 -18.706 1.00 42.91 96 THR A O 1
ATOM 776 N N . PHE A 1 97 ? 4.384 -15.446 -19.307 1.00 35.53 97 PHE A N 1
ATOM 777 C CA . PHE A 1 97 ? 5.676 -16.123 -19.279 1.00 35.53 97 PHE A CA 1
ATOM 778 C C . PHE A 1 97 ? 6.418 -15.760 -20.567 1.00 35.53 97 PHE A C 1
ATOM 780 O O . PHE A 1 97 ? 6.175 -16.354 -21.612 1.00 35.53 97 PHE A O 1
ATOM 787 N N . ILE A 1 98 ? 7.320 -14.781 -20.511 1.00 33.41 98 ILE A N 1
ATOM 788 C CA . ILE A 1 98 ? 8.380 -14.685 -21.514 1.00 33.41 98 ILE A CA 1
ATOM 789 C C . ILE A 1 98 ? 9.526 -15.535 -20.979 1.00 33.41 98 ILE A C 1
ATOM 791 O O . ILE A 1 98 ? 10.360 -15.071 -20.204 1.00 33.41 98 ILE A O 1
ATOM 795 N N . SER A 1 99 ? 9.551 -16.812 -21.357 1.00 31.06 99 SER A N 1
ATOM 796 C CA . SER A 1 99 ? 10.791 -17.577 -21.314 1.00 31.06 99 SER A CA 1
ATOM 797 C C . SER A 1 99 ? 11.723 -16.958 -22.349 1.00 31.06 99 SER A C 1
ATOM 799 O O . SER A 1 99 ? 11.641 -17.284 -23.534 1.00 31.06 99 SER A O 1
ATOM 801 N N . HIS A 1 100 ? 12.595 -16.042 -21.936 1.00 34.38 100 HIS A N 1
ATOM 802 C CA . HIS A 1 100 ? 13.722 -15.692 -22.783 1.00 34.38 100 HIS A CA 1
ATOM 803 C C . HIS A 1 100 ? 14.711 -16.863 -22.716 1.00 34.38 100 HIS A C 1
ATOM 805 O O . HIS A 1 100 ? 15.610 -16.900 -21.884 1.00 34.38 100 HIS A O 1
ATOM 811 N N . LEU A 1 101 ? 14.521 -17.859 -23.585 1.00 38.19 101 LEU A N 1
ATOM 812 C CA . LEU A 1 101 ? 15.633 -18.674 -24.066 1.00 38.19 101 LEU A CA 1
ATOM 813 C C . LEU A 1 101 ? 16.434 -17.768 -25.005 1.00 38.19 101 LEU A C 1
ATOM 815 O O . LEU A 1 101 ? 16.199 -17.720 -26.208 1.00 38.19 101 LEU A O 1
ATOM 819 N N . GLY A 1 102 ? 17.298 -16.950 -24.412 1.00 30.03 102 GLY A N 1
ATOM 820 C CA . GLY A 1 102 ? 18.284 -16.133 -25.103 1.00 30.03 102 GLY A CA 1
ATOM 821 C C . GLY A 1 102 ? 19.660 -16.522 -24.588 1.00 30.03 102 GLY A C 1
ATOM 822 O O . GLY A 1 102 ? 19.969 -16.304 -23.422 1.00 30.03 102 GLY A O 1
ATOM 823 N N . SER A 1 103 ? 20.437 -17.172 -25.449 1.00 32.69 103 SER A N 1
ATOM 824 C CA . SER A 1 103 ? 21.787 -17.675 -25.217 1.00 32.69 103 SER A CA 1
ATOM 825 C C . SER A 1 103 ? 22.728 -16.680 -24.529 1.00 32.69 103 SER A C 1
ATOM 827 O O . SER A 1 103 ? 22.781 -15.517 -24.907 1.00 32.69 103 SER A O 1
ATOM 829 N N . ASN A 1 104 ? 23.532 -17.202 -23.596 1.00 31.52 104 ASN A N 1
ATOM 830 C CA . ASN A 1 104 ? 24.952 -16.893 -23.379 1.00 31.52 104 ASN A CA 1
ATOM 831 C C . ASN A 1 104 ? 25.461 -15.516 -23.855 1.00 31.52 104 ASN A C 1
ATOM 833 O O . ASN A 1 104 ? 25.677 -15.336 -25.053 1.00 31.52 104 ASN A O 1
ATOM 837 N N . LYS A 1 105 ? 25.878 -14.658 -22.913 1.00 30.19 105 LYS A N 1
ATOM 838 C CA . LYS A 1 105 ? 27.304 -14.353 -22.660 1.00 30.19 105 LYS A CA 1
ATOM 839 C C . LYS A 1 105 ? 27.464 -13.230 -21.616 1.00 30.19 105 LYS A C 1
ATOM 841 O O . LYS A 1 105 ? 26.933 -12.152 -21.835 1.00 30.19 105 LYS A O 1
ATOM 846 N N . ILE A 1 106 ? 28.246 -13.561 -20.573 1.00 35.25 106 ILE A N 1
ATOM 847 C CA . ILE A 1 106 ? 29.121 -12.728 -19.705 1.00 35.25 106 ILE A CA 1
ATOM 848 C C . ILE A 1 106 ? 28.594 -11.388 -19.187 1.00 35.25 106 ILE A C 1
ATOM 850 O O . ILE A 1 106 ? 28.502 -10.429 -19.977 1.00 35.25 106 ILE A O 1
#

Radius of gyration: 16.45 Å; chains: 1; bounding box: 48×35×38 Å